Protein AF-A0A1F2TZA7-F1 (afdb_monomer_lite)

Radius of gyration: 30.83 Å; chains: 1; bounding box: 55×31×95 Å

Structure (mmCIF, N/CA/C/O backbone):
data_AF-A0A1F2TZA7-F1
#
_entry.id   AF-A0A1F2TZA7-F1
#
loop_
_atom_site.group_PDB
_atom_site.id
_atom_site.type_symbol
_atom_site.label_atom_id
_atom_site.label_alt_id
_atom_site.label_comp_id
_atom_site.label_asym_id
_atom_site.label_entity_id
_atom_site.label_seq_id
_atom_site.pdbx_PDB_ins_code
_atom_site.Cartn_x
_atom_site.Cartn_y
_atom_site.Cartn_z
_atom_site.occupancy
_atom_site.B_iso_or_equiv
_atom_site.auth_seq_id
_atom_site.auth_comp_id
_atom_site.auth_asym_id
_atom_site.auth_atom_id
_atom_site.pdbx_PDB_model_num
ATOM 1 N N . MET A 1 1 ? -30.308 16.389 11.831 1.00 40.56 1 MET A N 1
ATOM 2 C CA . MET A 1 1 ? -29.107 16.604 12.671 1.00 40.56 1 MET A CA 1
ATOM 3 C C . MET A 1 1 ? -29.566 16.966 14.076 1.00 40.56 1 MET A C 1
ATOM 5 O O . MET A 1 1 ? -30.042 18.074 14.280 1.00 40.56 1 MET A O 1
ATOM 9 N N . LEU A 1 2 ? -29.515 16.015 15.010 1.00 41.56 2 LEU A N 1
ATOM 10 C CA . LEU A 1 2 ? -29.925 16.214 16.406 1.00 41.56 2 LEU A CA 1
ATOM 11 C C . LEU A 1 2 ? -28.748 16.787 17.208 1.00 41.56 2 LEU A C 1
ATOM 13 O O . LEU A 1 2 ? -27.636 16.260 17.150 1.00 41.56 2 LEU A O 1
ATOM 17 N N . LYS A 1 3 ? -28.975 17.902 17.910 1.00 51.84 3 LYS A N 1
ATOM 18 C CA . LYS A 1 3 ? -27.955 18.587 18.714 1.00 51.84 3 LYS A CA 1
ATOM 19 C C . LYS A 1 3 ? -27.849 17.919 20.085 1.00 51.84 3 LYS A C 1
ATOM 21 O O . LYS A 1 3 ? -28.848 17.696 20.755 1.00 51.84 3 LYS A O 1
ATOM 26 N N . ARG A 1 4 ? -26.611 17.689 20.536 1.00 56.44 4 ARG A N 1
ATOM 27 C CA . ARG A 1 4 ? -26.239 17.041 21.814 1.00 56.44 4 ARG A CA 1
ATOM 28 C C . ARG A 1 4 ? -26.794 17.720 23.080 1.00 56.44 4 ARG A C 1
ATOM 30 O O . ARG A 1 4 ? -26.594 17.206 24.171 1.00 56.44 4 ARG A O 1
ATOM 37 N N . ARG A 1 5 ? -27.462 18.870 22.951 1.00 58.03 5 ARG A N 1
ATOM 38 C CA . ARG A 1 5 ? -27.958 19.668 24.078 1.00 58.03 5 ARG A CA 1
ATOM 39 C C . ARG A 1 5 ? -29.419 19.390 24.445 1.00 58.03 5 ARG A C 1
ATOM 41 O O . ARG A 1 5 ? -29.813 19.746 25.546 1.00 58.03 5 ARG A O 1
ATOM 48 N N . ASP A 1 6 ? -30.166 18.685 23.594 1.00 48.69 6 ASP A N 1
ATOM 49 C CA . ASP A 1 6 ? -31.563 18.311 23.874 1.00 48.69 6 ASP A CA 1
ATOM 50 C C . ASP A 1 6 ? -31.697 16.978 24.638 1.00 48.69 6 ASP A C 1
ATOM 52 O O . ASP A 1 6 ? -32.792 16.596 25.030 1.00 48.69 6 ASP A O 1
ATOM 56 N N . LEU A 1 7 ? -30.585 16.280 24.905 1.00 56.88 7 LEU A N 1
ATOM 57 C CA . LEU A 1 7 ? -30.567 15.001 25.634 1.00 56.88 7 LEU A CA 1
ATOM 58 C C . LEU A 1 7 ? -30.336 15.132 27.153 1.00 56.88 7 LEU A C 1
ATOM 60 O O . LEU A 1 7 ? -30.281 14.119 27.839 1.00 56.88 7 LEU A O 1
ATOM 64 N N . LEU A 1 8 ? -30.203 16.349 27.695 1.00 57.56 8 LEU A N 1
ATOM 65 C CA . LEU A 1 8 ? -29.797 16.573 29.095 1.00 57.56 8 LEU A CA 1
ATOM 66 C C . LEU A 1 8 ? -30.855 17.253 29.987 1.00 57.56 8 LEU A C 1
ATOM 68 O O . LEU A 1 8 ? -30.524 17.676 31.089 1.00 57.56 8 LEU A O 1
ATOM 72 N N . SER A 1 9 ? -32.120 17.365 29.559 1.00 53.00 9 SER A N 1
ATOM 73 C CA . SER A 1 9 ? -33.140 18.124 30.318 1.00 53.00 9 SER A CA 1
ATOM 74 C C . SER A 1 9 ? -34.463 17.392 30.610 1.00 53.00 9 SER A C 1
ATOM 76 O O . SER A 1 9 ? -35.409 18.013 31.081 1.00 53.00 9 SER A O 1
ATOM 78 N N . GLY A 1 10 ? -34.555 16.077 30.388 1.00 50.03 10 GLY A N 1
ATOM 79 C CA . GLY A 1 10 ? -35.766 15.284 30.670 1.00 50.03 10 GLY A CA 1
ATOM 80 C C . GLY A 1 10 ? -35.505 14.243 31.753 1.00 50.03 10 GLY A C 1
ATOM 81 O O . GLY A 1 10 ? -34.789 13.285 31.496 1.00 50.03 10 GLY A O 1
ATOM 82 N N . GLY A 1 11 ? -36.016 14.478 32.963 1.00 51.94 11 GLY A N 1
ATOM 83 C CA . GLY A 1 11 ? -35.547 13.865 34.207 1.00 51.94 11 GLY A CA 1
ATOM 84 C C . GLY A 1 11 ? -35.982 12.435 34.510 1.00 51.94 11 GLY A C 1
ATOM 85 O O . GLY A 1 11 ? -36.850 11.886 33.846 1.00 51.94 11 GLY A O 1
ATOM 86 N N . ILE A 1 12 ? -35.416 11.892 35.598 1.00 52.09 12 ILE A N 1
ATOM 87 C CA . ILE A 1 12 ? -35.986 10.797 36.393 1.00 52.09 12 ILE A CA 1
ATOM 88 C C . ILE A 1 12 ? -35.470 10.917 37.856 1.00 52.09 12 ILE A C 1
ATOM 90 O O . ILE A 1 12 ? -34.265 11.013 38.067 1.00 52.09 12 ILE A O 1
ATOM 94 N N . LEU A 1 13 ? -36.401 10.855 38.829 1.00 51.94 13 LEU A N 1
ATOM 95 C CA . LEU A 1 13 ? -36.263 10.524 40.274 1.00 51.94 13 LEU A CA 1
ATOM 96 C C . LEU A 1 13 ? -35.729 11.620 41.235 1.00 51.94 13 LEU A C 1
ATOM 98 O O . LEU A 1 13 ? -34.533 11.831 41.354 1.00 51.94 13 LEU A O 1
ATOM 102 N N . GLY A 1 14 ? -36.534 12.331 42.035 1.00 51.28 14 GLY A N 1
ATOM 103 C CA . GLY A 1 14 ? -37.948 12.128 42.354 1.00 51.28 14 GLY A CA 1
ATOM 104 C C . GLY A 1 14 ? -38.205 11.007 43.368 1.00 51.28 14 GLY A C 1
ATOM 105 O O . GLY A 1 14 ? -39.066 10.175 43.121 1.00 51.28 14 GLY A O 1
ATOM 106 N N . GLY A 1 15 ? -37.472 10.951 44.484 1.00 54.56 15 GLY A N 1
ATOM 107 C CA . GLY A 1 15 ? -37.818 10.054 45.590 1.00 54.56 15 GLY A CA 1
ATOM 108 C C . GLY A 1 15 ? -36.843 10.154 46.755 1.00 54.56 15 GLY A C 1
ATOM 109 O O . GLY A 1 15 ? -35.728 9.678 46.615 1.00 54.56 15 GLY A O 1
ATOM 110 N N . LEU A 1 16 ? -37.260 10.804 47.853 1.00 49.66 16 LEU A N 1
ATOM 111 C CA . LEU A 1 16 ? -36.865 10.548 49.261 1.00 49.66 16 LEU A CA 1
ATOM 112 C C . LEU A 1 16 ? -37.471 11.585 50.247 1.00 49.66 16 LEU A C 1
ATOM 114 O O . LEU A 1 16 ? -36.923 11.845 51.313 1.00 49.66 16 LEU A O 1
ATOM 118 N N . VAL A 1 17 ? -38.633 12.171 49.931 1.00 53.53 17 VAL A N 1
ATOM 119 C CA . VAL A 1 17 ? -39.403 12.999 50.877 1.00 53.53 17 VAL A CA 1
ATOM 120 C C . VAL A 1 17 ? -40.799 12.391 50.983 1.00 53.53 17 VAL A C 1
ATOM 122 O O . VAL A 1 17 ? -41.594 12.544 50.063 1.00 53.53 17 VAL A O 1
ATOM 125 N N . GLY A 1 18 ? -41.082 11.653 52.063 1.00 46.03 18 GLY A N 1
ATOM 126 C CA . GLY A 1 18 ? -42.435 11.140 52.331 1.00 46.03 18 GLY A CA 1
ATOM 127 C C . GLY A 1 18 ? -42.535 9.708 52.863 1.00 46.03 18 GLY A C 1
ATOM 128 O O . GLY A 1 18 ? -43.302 8.923 52.320 1.00 46.03 18 GLY A O 1
ATOM 129 N N . GLY A 1 19 ? -41.796 9.366 53.922 1.00 39.66 19 GLY A N 1
ATOM 130 C CA . GLY A 1 19 ? -42.121 8.246 54.814 1.00 39.66 19 GLY A CA 1
ATOM 131 C C . GLY A 1 19 ? -42.405 8.803 56.208 1.00 39.66 19 GLY A C 1
ATOM 132 O O . GLY A 1 19 ? -41.524 9.383 56.829 1.00 39.66 19 GLY A O 1
ATOM 133 N N . LEU A 1 20 ? -43.664 8.726 56.619 1.00 42.81 20 LEU A N 1
ATOM 134 C CA . LEU A 1 20 ? -44.303 9.474 57.698 1.00 42.81 20 LEU A CA 1
ATOM 135 C C . LEU A 1 20 ? -44.063 8.865 59.093 1.00 42.81 20 LEU A C 1
ATOM 137 O O . LEU A 1 20 ? -44.068 7.651 59.246 1.00 42.81 20 LEU A O 1
ATOM 141 N N . ALA A 1 21 ? -43.912 9.762 60.072 1.00 45.41 21 ALA A N 1
ATOM 142 C CA . ALA A 1 21 ? -44.411 9.752 61.455 1.00 45.41 21 ALA A CA 1
ATOM 143 C C . ALA A 1 21 ? -44.837 8.426 62.141 1.00 45.41 21 ALA A C 1
ATOM 145 O O . ALA A 1 21 ? -45.749 7.737 61.692 1.00 45.41 21 ALA A O 1
ATOM 146 N N . GLY A 1 22 ? -44.281 8.216 63.342 1.00 31.44 22 GLY A N 1
ATOM 147 C CA . GLY A 1 22 ? -44.703 7.270 64.389 1.00 31.44 22 GLY A CA 1
ATOM 148 C C . GLY A 1 22 ? -43.509 6.979 65.306 1.00 31.44 22 GLY A C 1
ATOM 149 O O . GLY A 1 22 ? -42.680 6.153 64.960 1.00 31.44 22 GLY A O 1
ATOM 150 N N . ASP A 1 23 ? -43.159 7.896 66.208 1.00 36.31 23 ASP A N 1
ATOM 151 C CA . ASP A 1 23 ? -43.484 7.874 67.648 1.00 36.31 23 ASP A CA 1
ATOM 152 C C . ASP A 1 23 ? -42.719 6.805 68.461 1.00 36.31 23 ASP A C 1
ATOM 154 O O . ASP A 1 23 ? -42.657 5.643 68.076 1.00 36.31 23 ASP A O 1
ATOM 158 N N . SER A 1 24 ? -42.224 7.233 69.630 1.00 33.44 24 SER A N 1
ATOM 159 C CA . SER A 1 24 ? -41.570 6.471 70.715 1.00 33.44 24 SER A CA 1
ATOM 160 C C . SER A 1 24 ? -40.049 6.209 70.651 1.00 33.44 24 SER A C 1
ATOM 162 O O . SER A 1 24 ? -39.568 5.289 70.008 1.00 33.44 24 SER A O 1
ATOM 164 N N . ALA A 1 25 ? -39.331 7.045 71.413 1.00 37.53 25 ALA A N 1
ATOM 165 C CA . ALA A 1 25 ? -38.396 6.705 72.500 1.00 37.53 25 ALA A CA 1
ATOM 166 C C . ALA A 1 25 ? -37.229 5.694 72.317 1.00 37.53 25 ALA A C 1
ATOM 168 O O . ALA A 1 25 ? -37.401 4.549 71.928 1.00 37.53 25 ALA A O 1
ATOM 169 N N . GLU A 1 26 ? -36.075 6.149 72.832 1.00 36.09 26 GLU A N 1
ATOM 170 C CA . GLU A 1 26 ? -34.978 5.392 73.469 1.00 36.09 26 GLU A CA 1
ATOM 171 C C . GLU A 1 26 ? -33.935 4.639 72.615 1.00 36.09 26 GLU A C 1
ATOM 173 O O . GLU A 1 26 ? -34.174 3.590 72.038 1.00 36.09 26 GLU A O 1
ATOM 178 N N . GLY A 1 27 ? -32.707 5.184 72.662 1.00 37.38 27 GLY A N 1
ATOM 179 C CA . GLY A 1 27 ? -31.480 4.488 73.080 1.00 37.38 27 GLY A CA 1
ATOM 180 C C . GLY A 1 27 ? -31.035 3.229 72.328 1.00 37.38 27 GLY A C 1
ATOM 181 O O . GLY A 1 27 ? -31.573 2.152 72.540 1.00 37.38 27 GLY A O 1
ATOM 182 N N . GLY A 1 28 ? -29.923 3.322 71.588 1.00 30.69 28 GLY A N 1
ATOM 183 C CA . GLY A 1 28 ? -29.219 2.126 71.113 1.00 30.69 28 GLY A CA 1
ATOM 184 C C . GLY A 1 28 ? -28.136 2.389 70.072 1.00 30.69 28 GLY A C 1
ATOM 185 O O . GLY A 1 28 ? -28.422 2.502 68.891 1.00 30.69 28 GLY A O 1
ATOM 186 N N . GLU A 1 29 ? -26.906 2.522 70.562 1.00 35.72 29 GLU A N 1
ATOM 187 C CA . GLU A 1 29 ? -25.625 2.052 70.009 1.00 35.72 29 GLU A CA 1
ATOM 188 C C . GLU A 1 29 ? -25.402 1.901 68.485 1.00 35.72 29 GLU A C 1
ATOM 190 O O . GLU A 1 29 ? -26.024 1.113 67.784 1.00 35.72 29 GLU A O 1
ATOM 195 N N . ALA A 1 30 ? -24.339 2.586 68.044 1.00 47.66 30 ALA A N 1
ATOM 196 C CA . ALA A 1 30 ? -23.252 2.080 67.202 1.00 47.66 30 ALA A CA 1
ATOM 197 C C . ALA A 1 30 ? -23.594 1.096 66.065 1.00 47.66 30 ALA A C 1
ATOM 199 O O . ALA A 1 30 ? -23.628 -0.118 66.240 1.00 47.66 30 ALA A O 1
ATOM 200 N N . GLY A 1 31 ? -23.619 1.613 64.836 1.00 45.12 31 GLY A N 1
ATOM 201 C CA . GLY A 1 31 ? -23.456 0.778 63.652 1.00 45.12 31 GLY A CA 1
ATOM 202 C C . GLY A 1 31 ? -23.689 1.531 62.351 1.00 45.12 31 GLY A C 1
ATOM 203 O O . GLY A 1 31 ? -24.736 2.128 62.158 1.00 45.12 31 GLY A O 1
ATOM 204 N N . ALA A 1 32 ? -22.724 1.423 61.437 1.00 44.78 32 ALA A N 1
ATOM 205 C CA . ALA A 1 32 ? -22.847 1.715 60.007 1.00 44.78 32 ALA A CA 1
ATOM 206 C C . ALA A 1 32 ? -22.838 3.194 59.559 1.00 44.78 32 ALA A C 1
ATOM 208 O O . ALA A 1 32 ? -23.839 3.749 59.120 1.00 44.78 32 ALA A O 1
ATOM 209 N N . ALA A 1 33 ? -21.639 3.779 59.492 1.00 46.34 33 ALA A N 1
ATOM 210 C CA . ALA A 1 33 ? -21.348 4.873 58.557 1.00 46.34 33 ALA A CA 1
ATOM 211 C C . ALA A 1 33 ? -19.920 4.761 57.985 1.00 46.34 33 ALA A C 1
ATOM 213 O O . ALA A 1 33 ? -19.126 5.692 58.049 1.00 46.34 33 ALA A O 1
ATOM 214 N N . GLN A 1 34 ? -19.569 3.592 57.437 1.00 48.91 34 GLN A N 1
ATOM 215 C CA . GLN A 1 34 ? -18.329 3.372 56.677 1.00 48.91 34 GLN A CA 1
ATOM 216 C C . GLN A 1 34 ? -18.629 2.631 55.364 1.00 48.91 34 GLN A C 1
ATOM 218 O O . GLN A 1 34 ? -18.326 1.458 55.189 1.00 48.91 34 GLN A O 1
ATOM 223 N N . ARG A 1 35 ? -19.255 3.339 54.424 1.00 58.81 35 ARG A N 1
ATOM 224 C CA . ARG A 1 35 ? -19.181 3.127 52.964 1.00 58.81 35 ARG A CA 1
ATOM 225 C C . ARG A 1 35 ? -19.608 4.459 52.345 1.00 58.81 35 ARG A C 1
ATOM 227 O O . ARG A 1 35 ? -20.700 4.911 52.681 1.00 58.81 35 ARG A O 1
ATOM 234 N N . PRO A 1 36 ? -18.747 5.137 51.553 1.00 52.16 36 PRO A N 1
ATOM 235 C CA . PRO A 1 36 ? -18.512 4.679 50.182 1.00 52.16 36 PRO A CA 1
ATOM 236 C C . PRO A 1 36 ? -17.138 5.082 49.578 1.00 52.16 36 PRO A C 1
ATOM 238 O O . PRO A 1 36 ? -17.085 5.534 48.441 1.00 52.16 36 PRO A O 1
ATOM 241 N N . GLN A 1 37 ? -16.005 4.953 50.281 1.00 53.62 37 GLN A N 1
ATOM 242 C CA . GLN A 1 37 ? -14.700 5.242 49.640 1.00 53.62 37 GLN A CA 1
ATOM 243 C C . GLN A 1 37 ? -14.213 4.112 48.716 1.00 53.62 37 GLN A C 1
ATOM 245 O O . GLN A 1 37 ? -13.637 4.391 47.668 1.00 53.62 37 GLN A O 1
ATOM 250 N N . GLN A 1 38 ? -14.498 2.849 49.056 1.00 54.00 38 GLN A N 1
ATOM 251 C CA . GLN A 1 38 ? -14.146 1.690 48.219 1.00 54.00 38 GLN A CA 1
ATOM 252 C C . GLN A 1 38 ? -14.995 1.606 46.940 1.00 54.00 38 GLN A C 1
ATOM 254 O O . GLN A 1 38 ? -14.462 1.348 45.870 1.00 54.00 38 GLN A O 1
ATOM 259 N N . GLN A 1 39 ? -16.292 1.923 47.019 1.00 58.38 39 GLN A N 1
ATOM 260 C CA . GLN A 1 39 ? -17.167 1.936 45.839 1.00 58.38 39 GLN A CA 1
ATOM 261 C C . GLN A 1 39 ? -16.803 3.053 44.855 1.00 58.38 39 GLN A C 1
ATOM 263 O O . GLN A 1 39 ? -16.827 2.823 43.654 1.00 58.38 39 GLN A O 1
ATOM 268 N N . GLN A 1 40 ? -16.395 4.235 45.332 1.00 58.09 40 GLN A N 1
ATOM 269 C CA . GLN A 1 40 ? -15.929 5.308 44.442 1.00 58.09 40 GLN A CA 1
ATOM 270 C C . GLN A 1 40 ? -14.602 4.970 43.748 1.00 58.09 40 GLN A C 1
ATOM 272 O O . GLN A 1 40 ? -14.396 5.360 42.602 1.00 58.09 40 GLN A O 1
ATOM 277 N N . THR A 1 41 ? -13.697 4.244 44.411 1.00 64.25 41 THR A N 1
ATOM 278 C CA . THR A 1 41 ? -12.433 3.812 43.791 1.00 64.25 41 THR A CA 1
ATOM 279 C C . THR A 1 41 ? -12.644 2.690 42.777 1.00 64.25 41 THR A C 1
ATOM 281 O O . THR A 1 41 ? -12.012 2.716 41.722 1.00 64.25 41 THR A O 1
ATOM 284 N N . GLU A 1 42 ? -13.565 1.759 43.039 1.00 68.44 42 GLU A N 1
ATOM 285 C CA . GLU A 1 42 ? -13.982 0.751 42.057 1.00 68.44 42 GLU A CA 1
ATOM 286 C C . GLU A 1 42 ? -14.609 1.404 40.817 1.00 68.44 42 GLU A C 1
ATOM 288 O O . GLU A 1 42 ? -14.212 1.085 39.696 1.00 68.44 42 GLU A O 1
ATOM 293 N N . ASP A 1 43 ? -15.496 2.382 40.999 1.00 75.00 43 ASP A N 1
ATOM 294 C CA . ASP A 1 43 ? -16.167 3.086 39.899 1.00 75.00 43 ASP A CA 1
ATOM 295 C C . ASP A 1 43 ? -15.167 3.897 39.046 1.00 75.00 43 ASP A C 1
ATOM 297 O O . ASP A 1 43 ? -15.140 3.805 37.817 1.00 75.00 43 ASP A O 1
ATOM 301 N N . LEU A 1 44 ? -14.222 4.596 39.688 1.00 79.31 44 LEU A N 1
ATOM 302 C CA . LEU A 1 44 ? -13.132 5.289 38.989 1.00 79.31 44 LEU A CA 1
ATOM 303 C C . LEU A 1 44 ? -12.213 4.321 38.230 1.00 79.31 44 LEU A C 1
ATOM 305 O O . LEU A 1 44 ? -11.786 4.629 37.117 1.00 79.31 44 LEU A O 1
ATOM 309 N N . SER A 1 45 ? -11.922 3.145 38.793 1.00 82.50 45 SER A N 1
ATOM 310 C CA . SER A 1 45 ? -11.087 2.136 38.128 1.00 82.50 45 SER A CA 1
ATOM 311 C C . SER A 1 45 ? -11.756 1.548 36.878 1.00 82.50 45 SER A C 1
ATOM 313 O O . SER A 1 45 ? -11.089 1.320 35.863 1.00 82.50 45 SER A O 1
ATOM 315 N N . GLN A 1 46 ? -13.083 1.381 36.903 1.00 85.44 46 GLN A N 1
ATOM 316 C CA . GLN A 1 46 ? -13.866 0.934 35.749 1.00 85.44 46 GLN A CA 1
ATOM 317 C C . GLN A 1 46 ? -13.890 1.997 34.651 1.00 85.44 46 GLN A C 1
ATOM 319 O O . GLN A 1 46 ? -13.691 1.674 33.479 1.00 85.44 46 GLN A O 1
ATOM 324 N N . VAL A 1 47 ? -14.045 3.270 35.023 1.00 84.81 47 VAL A N 1
ATOM 325 C CA . VAL A 1 47 ? -13.999 4.392 34.077 1.00 84.81 47 VAL A CA 1
ATOM 326 C C . VAL A 1 47 ? -12.629 4.497 33.403 1.00 84.81 47 VAL A C 1
ATOM 328 O O . VAL A 1 47 ? -12.566 4.633 32.182 1.00 84.81 47 VAL A O 1
ATOM 331 N N . VAL A 1 48 ? -11.529 4.383 34.155 1.00 90.88 48 VAL A N 1
ATOM 332 C CA . VAL A 1 48 ? -10.170 4.390 33.580 1.00 90.88 48 VAL A CA 1
ATOM 333 C C . VAL A 1 48 ? -9.985 3.229 32.600 1.00 90.88 48 VAL A C 1
ATOM 335 O O . VAL A 1 48 ? -9.527 3.442 31.479 1.00 90.88 48 VAL A O 1
ATOM 338 N N . THR A 1 49 ? -10.430 2.027 32.972 1.00 91.94 49 THR A N 1
ATOM 339 C CA . THR A 1 49 ? -10.349 0.839 32.106 1.00 91.94 49 THR A CA 1
ATOM 340 C C . THR A 1 49 ? -11.173 1.011 30.825 1.00 91.94 49 THR A C 1
ATOM 342 O O . THR A 1 49 ? -10.706 0.678 29.735 1.00 91.94 49 THR A O 1
ATOM 345 N N . ALA A 1 50 ? -12.377 1.580 30.922 1.00 89.50 50 ALA A N 1
ATOM 346 C CA . ALA A 1 50 ? -13.219 1.870 29.764 1.00 89.50 50 ALA A CA 1
ATOM 347 C C . ALA A 1 50 ? -12.582 2.920 28.836 1.00 89.50 50 ALA A C 1
ATOM 349 O O . ALA A 1 50 ? -12.636 2.775 27.614 1.00 89.50 50 ALA A O 1
ATOM 350 N N . ILE A 1 51 ? -11.933 3.946 29.398 1.00 89.56 51 ILE A N 1
ATOM 351 C CA . ILE A 1 51 ? -11.194 4.958 28.628 1.00 89.56 51 ILE A CA 1
ATOM 352 C C . ILE A 1 51 ? -9.999 4.330 27.905 1.00 89.56 51 ILE A C 1
ATOM 354 O O . ILE A 1 51 ? -9.785 4.625 26.728 1.00 89.56 51 ILE A O 1
ATOM 358 N N . ASP A 1 52 ? -9.238 3.459 28.567 1.00 92.62 52 ASP A N 1
ATOM 359 C CA . ASP A 1 52 ? -8.098 2.779 27.947 1.00 92.62 52 ASP A CA 1
ATOM 360 C C . ASP A 1 52 ? -8.541 1.796 26.858 1.00 92.62 52 ASP A C 1
ATOM 362 O O . ASP A 1 52 ? -7.940 1.765 25.782 1.00 92.62 52 ASP A O 1
ATOM 366 N N . SER A 1 53 ? -9.638 1.065 27.076 1.00 88.44 53 SER A N 1
ATOM 367 C CA . SER A 1 53 ? -10.256 0.215 26.052 1.00 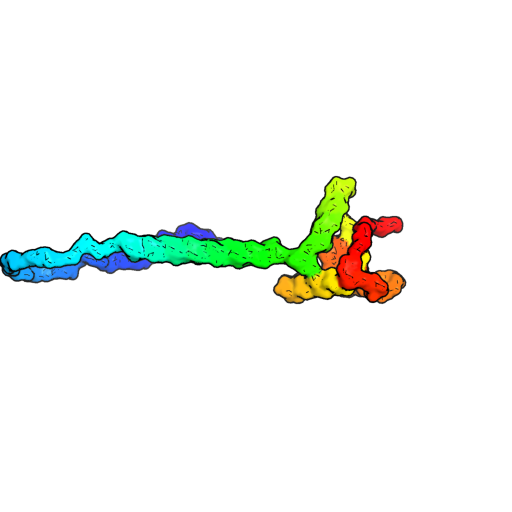88.44 53 SER A CA 1
ATOM 368 C C . SER A 1 53 ? -10.685 1.036 24.834 1.00 88.44 53 SER A C 1
ATOM 370 O O . SER A 1 53 ? -10.337 0.702 23.702 1.00 88.44 53 SER A O 1
ATOM 372 N N . LEU A 1 54 ? -11.366 2.165 25.055 1.00 85.00 54 LEU A N 1
ATOM 373 C CA . LEU A 1 54 ? -11.795 3.059 23.981 1.00 85.00 54 LEU A CA 1
ATOM 374 C C . LEU A 1 54 ? -10.598 3.660 23.230 1.00 85.00 54 LEU A C 1
ATOM 376 O O . LEU A 1 54 ? -10.607 3.738 22.004 1.00 85.00 54 LEU A O 1
ATOM 380 N N . ARG A 1 55 ? -9.534 4.056 23.939 1.00 84.56 55 ARG A N 1
ATOM 381 C CA . ARG A 1 55 ? -8.289 4.537 23.320 1.00 84.56 55 ARG A CA 1
ATOM 382 C C . ARG A 1 55 ? -7.642 3.470 22.445 1.00 84.56 55 ARG A C 1
ATOM 384 O O . ARG A 1 55 ? -7.193 3.792 21.347 1.00 84.56 55 ARG A O 1
ATOM 391 N N . GLN A 1 56 ? -7.611 2.219 22.901 1.00 83.81 56 GLN A N 1
ATOM 392 C CA . GLN A 1 56 ? -7.083 1.103 22.116 1.00 83.81 56 GLN A CA 1
ATOM 393 C C . GLN A 1 56 ? -7.932 0.831 20.871 1.00 83.81 56 GLN A C 1
ATOM 395 O O . GLN A 1 56 ? -7.377 0.601 19.797 1.00 83.81 56 GLN A O 1
ATOM 400 N N . GLU A 1 57 ? -9.259 0.905 20.971 1.00 79.06 57 GLU A N 1
ATOM 401 C CA . GLU A 1 57 ? -10.151 0.757 19.816 1.00 79.06 57 GLU A CA 1
ATOM 402 C C . GLU A 1 57 ? -9.987 1.895 18.807 1.00 79.06 57 GLU A C 1
ATOM 404 O O . GLU A 1 57 ? -9.861 1.642 17.609 1.00 79.06 57 GLU A O 1
ATOM 409 N N . ILE A 1 58 ? -9.889 3.142 19.276 1.00 76.50 58 ILE A N 1
ATOM 410 C CA . ILE A 1 58 ? -9.631 4.301 18.413 1.00 76.50 58 ILE A CA 1
ATOM 411 C C . ILE A 1 58 ? -8.262 4.170 17.727 1.00 76.50 58 ILE A C 1
ATOM 413 O O . ILE A 1 58 ? -8.144 4.441 16.531 1.00 76.50 58 ILE A O 1
ATOM 417 N N . ALA A 1 59 ? -7.229 3.715 18.442 1.00 71.38 59 ALA A N 1
ATOM 418 C CA . ALA A 1 59 ? -5.895 3.493 17.880 1.00 71.38 59 ALA A CA 1
ATOM 419 C C . ALA A 1 59 ? -5.890 2.382 16.811 1.00 71.38 59 ALA A C 1
ATOM 421 O O . ALA A 1 59 ? -5.263 2.527 15.759 1.00 71.38 59 ALA A O 1
ATOM 422 N N . ARG A 1 60 ? -6.644 1.297 17.034 1.00 69.38 60 ARG A N 1
ATOM 423 C CA . ARG A 1 60 ? -6.836 0.221 16.045 1.00 69.38 60 ARG A CA 1
ATOM 424 C C . ARG A 1 60 ? -7.658 0.670 14.837 1.00 69.38 60 ARG A C 1
ATOM 426 O O . ARG A 1 60 ? -7.419 0.188 13.739 1.00 69.38 60 ARG A O 1
ATOM 433 N N . GLY A 1 61 ? -8.610 1.583 15.025 1.00 65.44 61 GLY A N 1
ATOM 434 C CA . GLY A 1 61 ? -9.418 2.139 13.937 1.00 65.44 61 GLY A CA 1
ATOM 435 C C . GLY A 1 61 ? -8.690 3.182 13.083 1.00 65.44 61 GLY A C 1
ATOM 436 O O . GLY A 1 61 ? -9.113 3.454 11.964 1.00 65.44 61 GLY A O 1
ATOM 437 N N . SER A 1 62 ? -7.608 3.773 13.597 1.00 65.81 62 SER A N 1
ATOM 438 C CA . SER A 1 62 ? -6.881 4.874 12.943 1.00 65.81 62 SER A CA 1
ATOM 439 C C . SER A 1 62 ? -5.546 4.467 12.316 1.00 65.81 62 SER A C 1
ATOM 441 O O . SER A 1 62 ? -4.981 5.240 11.538 1.00 65.81 62 SER A O 1
ATOM 443 N N . SER A 1 63 ? -5.047 3.265 12.613 1.00 70.19 63 SER A N 1
ATOM 444 C CA . SER A 1 63 ? -3.811 2.730 12.041 1.00 70.19 63 SER A CA 1
ATOM 445 C C . SER A 1 63 ? -4.093 1.524 11.148 1.00 70.19 63 SER A C 1
ATOM 447 O O . SER A 1 63 ? -4.805 0.599 11.522 1.00 70.19 63 SER A O 1
ATOM 449 N N . PHE A 1 64 ? -3.524 1.556 9.944 1.00 77.88 64 PHE A N 1
ATOM 450 C CA . PHE A 1 64 ? -3.663 0.503 8.942 1.00 77.88 64 PHE A CA 1
ATOM 451 C C . PHE A 1 64 ? -2.278 -0.040 8.626 1.00 77.88 64 PHE A C 1
ATOM 453 O O . PHE A 1 64 ? -1.511 0.594 7.895 1.00 77.88 64 PHE A O 1
ATOM 460 N N . SER A 1 65 ? -1.934 -1.177 9.225 1.00 82.75 65 SER A N 1
ATOM 461 C CA . SER A 1 65 ? -0.634 -1.821 9.020 1.00 82.75 65 SER A CA 1
ATOM 462 C C . SER A 1 65 ? -0.461 -2.305 7.582 1.00 82.75 65 SER A C 1
ATOM 464 O O . SER A 1 65 ? 0.639 -2.235 7.045 1.00 82.75 65 SER A O 1
ATOM 466 N N . GLU A 1 66 ? -1.557 -2.718 6.947 1.00 84.94 66 GLU A N 1
ATOM 467 C CA . GLU A 1 66 ? -1.624 -3.293 5.600 1.00 84.94 66 GLU A CA 1
ATOM 468 C C . GLU A 1 66 ? -1.117 -2.311 4.529 1.00 84.94 66 GLU A C 1
ATOM 470 O O . GLU A 1 66 ? -0.477 -2.696 3.558 1.00 84.94 66 GLU A O 1
ATOM 475 N N . ILE A 1 67 ? -1.348 -1.012 4.737 1.00 88.12 67 ILE A N 1
ATOM 476 C CA . ILE A 1 67 ? -0.975 0.062 3.801 1.00 88.12 67 ILE A CA 1
ATOM 477 C C . ILE A 1 67 ? 0.124 0.977 4.353 1.00 88.12 67 ILE A C 1
ATOM 479 O O . ILE A 1 67 ? 0.442 2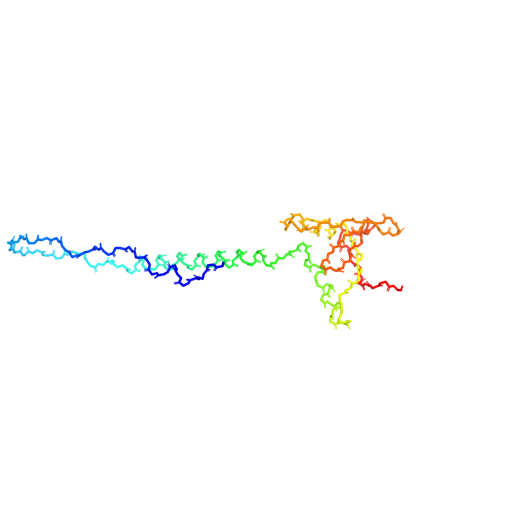.003 3.746 1.00 88.12 67 ILE A O 1
ATOM 483 N N . ALA A 1 68 ? 0.697 0.647 5.516 1.00 88.69 68 ALA A N 1
ATOM 484 C CA . ALA A 1 68 ? 1.679 1.496 6.187 1.00 88.69 68 ALA A CA 1
ATOM 485 C C . ALA A 1 68 ? 2.909 1.746 5.301 1.00 88.69 68 ALA A C 1
ATOM 487 O O . ALA A 1 68 ? 3.341 2.889 5.158 1.00 88.69 68 ALA A O 1
ATOM 488 N N . ALA A 1 69 ? 3.412 0.700 4.640 1.00 88.44 69 ALA A N 1
ATOM 489 C CA . ALA A 1 69 ? 4.553 0.801 3.732 1.00 88.44 69 ALA A CA 1
ATOM 490 C C . ALA A 1 69 ? 4.265 1.723 2.532 1.00 88.44 69 ALA A C 1
ATOM 492 O O . ALA A 1 69 ? 5.050 2.628 2.249 1.00 88.44 69 ALA A O 1
ATOM 493 N N . VAL A 1 70 ? 3.102 1.556 1.888 1.00 90.00 70 VAL A N 1
ATOM 494 C CA . VAL A 1 70 ? 2.663 2.399 0.758 1.00 90.00 70 VAL A CA 1
ATOM 495 C C . VAL A 1 70 ? 2.589 3.867 1.188 1.00 90.00 70 VAL A C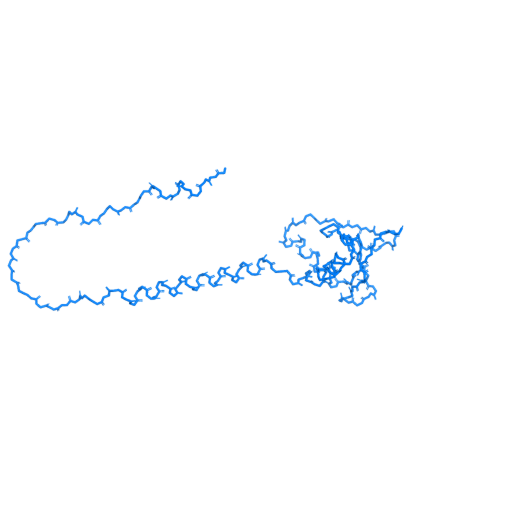 1
ATOM 497 O O . VAL A 1 70 ? 3.058 4.765 0.486 1.00 90.00 70 VAL A O 1
ATOM 500 N N . ARG A 1 71 ? 2.053 4.119 2.386 1.00 89.88 71 ARG A N 1
ATOM 501 C CA . ARG A 1 71 ? 1.892 5.469 2.932 1.00 89.88 71 ARG A CA 1
ATOM 502 C C . ARG A 1 71 ? 3.225 6.162 3.213 1.00 89.88 71 ARG A C 1
ATOM 504 O O . ARG A 1 71 ? 3.327 7.368 2.989 1.00 89.88 71 ARG A O 1
ATOM 511 N N . GLU A 1 72 ? 4.237 5.447 3.698 1.00 90.81 72 GLU A N 1
ATOM 512 C CA . GLU A 1 72 ? 5.558 6.043 3.944 1.00 90.81 72 GLU A CA 1
ATOM 513 C C . GLU A 1 72 ? 6.242 6.488 2.649 1.00 90.81 72 GLU A C 1
ATOM 515 O O . GLU A 1 72 ? 6.793 7.590 2.587 1.00 90.81 72 GLU A O 1
ATOM 520 N N . ILE A 1 73 ? 6.118 5.700 1.582 1.00 89.69 73 ILE A N 1
ATOM 521 C CA . ILE A 1 73 ? 6.640 6.062 0.263 1.00 89.69 73 ILE A CA 1
ATOM 522 C C . ILE A 1 73 ? 5.892 7.263 -0.335 1.00 89.69 73 ILE A C 1
ATOM 524 O O . ILE A 1 73 ? 6.526 8.200 -0.824 1.00 89.69 73 ILE A O 1
ATOM 528 N N . GLN A 1 74 ? 4.561 7.308 -0.220 1.00 89.75 74 GLN A N 1
ATOM 529 C CA . GLN A 1 74 ? 3.776 8.476 -0.640 1.00 89.75 74 GLN A CA 1
ATOM 530 C C . GLN A 1 74 ? 4.191 9.747 0.114 1.00 89.75 74 GLN A C 1
ATOM 532 O O . GLN A 1 74 ? 4.383 10.795 -0.499 1.00 89.75 74 GLN A O 1
ATOM 537 N N . LYS A 1 75 ? 4.389 9.667 1.439 1.00 91.44 75 LYS A N 1
ATOM 538 C CA . LYS A 1 75 ? 4.883 10.801 2.240 1.00 91.44 75 LYS A CA 1
ATOM 539 C C . LYS A 1 75 ? 6.264 11.260 1.783 1.00 91.44 75 LYS A C 1
ATOM 541 O O . LYS A 1 75 ? 6.510 12.462 1.729 1.00 91.44 75 LYS A O 1
ATOM 546 N N . ALA A 1 76 ? 7.169 10.327 1.488 1.00 91.56 76 ALA A N 1
ATOM 547 C CA . ALA A 1 76 ? 8.499 10.659 0.989 1.00 91.56 76 ALA A CA 1
ATOM 548 C C . ALA A 1 76 ? 8.422 11.401 -0.356 1.00 91.56 76 ALA A C 1
ATOM 550 O O . ALA A 1 76 ? 9.050 12.449 -0.503 1.00 91.56 76 ALA A O 1
ATOM 551 N N . TYR A 1 77 ? 7.591 10.922 -1.287 1.00 89.69 77 TYR A N 1
ATOM 552 C CA . TYR A 1 77 ? 7.385 11.567 -2.586 1.00 89.69 77 TYR A CA 1
ATOM 553 C C . TYR A 1 77 ? 6.759 12.960 -2.453 1.00 89.69 77 TYR A C 1
ATOM 555 O O . TYR A 1 77 ? 7.253 13.920 -3.040 1.00 89.69 77 TYR A O 1
ATOM 563 N N . LEU A 1 78 ? 5.728 13.102 -1.615 1.00 89.94 78 LEU A N 1
ATOM 564 C CA . LEU A 1 78 ? 5.062 14.382 -1.361 1.00 89.94 78 LEU A CA 1
ATOM 565 C C . LEU A 1 78 ? 6.020 15.443 -0.814 1.00 89.94 78 LEU A C 1
ATOM 567 O O . LEU A 1 78 ? 5.946 16.602 -1.217 1.00 89.94 78 LEU A O 1
ATOM 571 N N . ARG A 1 79 ? 6.936 15.058 0.083 1.00 89.88 79 ARG A N 1
ATOM 572 C CA . ARG A 1 79 ? 7.960 15.976 0.608 1.00 89.88 79 ARG A CA 1
ATOM 573 C C . ARG A 1 79 ? 8.916 16.466 -0.478 1.00 89.88 79 ARG A C 1
ATOM 575 O O . ARG A 1 79 ? 9.393 17.590 -0.376 1.00 89.88 79 ARG A O 1
ATOM 582 N N . ALA A 1 80 ? 9.199 15.637 -1.480 1.00 89.94 80 ALA A N 1
ATOM 583 C CA . ALA A 1 80 ? 10.097 15.983 -2.575 1.00 89.94 80 ALA A CA 1
ATOM 584 C C . ALA A 1 80 ? 9.405 16.810 -3.673 1.00 89.94 80 ALA A C 1
ATOM 586 O O . ALA A 1 80 ? 9.990 17.772 -4.159 1.00 89.94 80 ALA A O 1
ATOM 587 N N . ASN A 1 81 ? 8.165 16.461 -4.038 1.00 88.44 81 ASN A N 1
ATOM 588 C CA . ASN A 1 81 ? 7.526 16.929 -5.276 1.00 88.44 81 ASN A CA 1
ATOM 589 C C . ASN A 1 81 ? 6.241 17.753 -5.071 1.00 88.44 81 ASN A C 1
ATOM 591 O O . ASN A 1 81 ? 5.659 18.213 -6.046 1.00 88.44 81 ASN A O 1
ATOM 595 N N . GLN A 1 82 ? 5.778 17.941 -3.829 1.00 86.38 82 GLN A N 1
ATOM 596 C CA . GLN A 1 82 ? 4.538 18.669 -3.490 1.00 86.38 82 GLN A CA 1
ATOM 597 C C . GLN A 1 82 ? 3.257 18.122 -4.167 1.00 86.38 82 GLN A C 1
ATOM 599 O O . GLN A 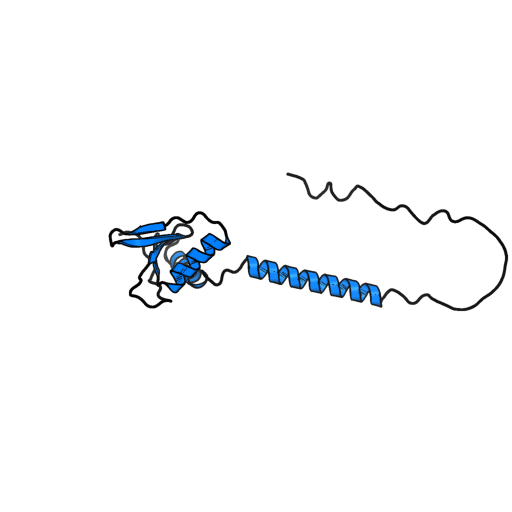1 82 ? 2.244 18.815 -4.229 1.00 86.38 82 GLN A O 1
ATOM 604 N N . HIS A 1 83 ? 3.274 16.870 -4.636 1.00 87.38 83 HIS A N 1
ATOM 605 C CA . HIS A 1 83 ? 2.165 16.198 -5.327 1.00 87.38 83 HIS A CA 1
ATOM 606 C C . HIS A 1 83 ? 2.142 14.685 -5.018 1.00 87.38 83 HIS A C 1
ATOM 608 O O . HIS A 1 83 ? 3.150 14.136 -4.568 1.00 87.38 83 HIS A O 1
ATOM 614 N N . LEU A 1 84 ? 0.994 14.018 -5.208 1.00 86.12 84 LEU A N 1
ATOM 615 C CA . LEU A 1 84 ? 0.844 12.565 -5.038 1.00 86.12 84 LEU A CA 1
ATOM 616 C C . LEU A 1 84 ? 1.299 11.831 -6.303 1.00 86.12 84 LEU A C 1
ATOM 618 O O . LEU A 1 84 ? 0.910 12.230 -7.384 1.00 86.12 84 LEU A O 1
ATOM 622 N N . PRO A 1 85 ? 2.050 10.732 -6.219 1.00 90.62 85 PRO A N 1
ATOM 623 C CA . PRO A 1 85 ? 2.445 10.017 -7.427 1.00 90.62 85 PRO A CA 1
ATOM 624 C C . PRO A 1 85 ? 1.231 9.421 -8.150 1.00 90.62 85 PRO A C 1
ATOM 626 O O . PRO A 1 85 ? 0.310 8.913 -7.498 1.00 90.62 85 PRO A O 1
ATOM 629 N N . ASN A 1 86 ? 1.263 9.414 -9.481 1.00 92.56 86 ASN A N 1
ATOM 630 C CA . ASN A 1 86 ? 0.230 8.767 -10.284 1.00 92.56 86 ASN A CA 1
ATOM 631 C C . ASN A 1 86 ? 0.374 7.237 -10.267 1.00 92.56 86 ASN A C 1
ATOM 633 O O . ASN A 1 86 ? -0.642 6.542 -10.256 1.00 92.56 86 ASN A O 1
ATOM 637 N N . PHE A 1 87 ? 1.605 6.707 -10.203 1.00 94.00 87 PHE A N 1
ATOM 638 C CA . PHE A 1 87 ? 1.881 5.269 -10.279 1.00 94.00 87 PHE A CA 1
ATOM 639 C C . PHE A 1 87 ? 2.911 4.787 -9.256 1.00 94.00 87 PHE A C 1
ATOM 641 O O . PHE A 1 87 ? 3.891 5.470 -8.942 1.00 94.00 87 PHE A O 1
ATOM 648 N N . ILE A 1 88 ? 2.692 3.573 -8.747 1.00 95.12 88 ILE A N 1
ATOM 649 C CA . ILE A 1 88 ? 3.661 2.822 -7.938 1.00 95.12 88 ILE A CA 1
ATOM 650 C C . ILE A 1 88 ? 3.57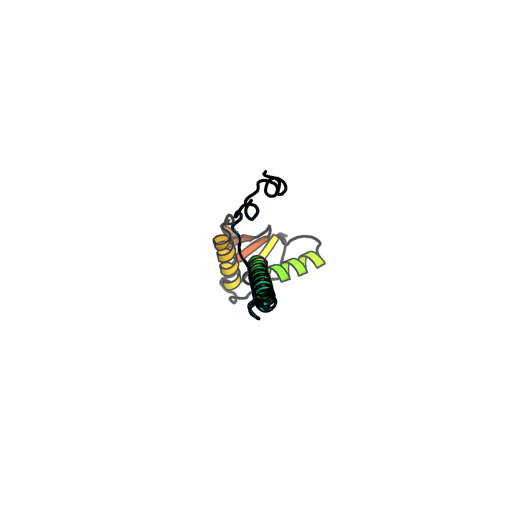4 1.347 -8.328 1.00 95.12 88 ILE A C 1
ATOM 652 O O . ILE A 1 88 ? 2.500 0.747 -8.282 1.00 95.12 88 ILE A O 1
ATOM 656 N N . ASP A 1 89 ? 4.711 0.737 -8.645 1.00 95.19 89 ASP A N 1
ATOM 657 C CA . ASP A 1 89 ? 4.786 -0.701 -8.869 1.00 95.19 89 ASP A CA 1
ATOM 658 C C . ASP A 1 89 ? 4.944 -1.422 -7.525 1.00 95.19 89 ASP A C 1
ATOM 660 O O . ASP A 1 89 ? 5.798 -1.061 -6.708 1.00 95.19 89 ASP A O 1
ATOM 664 N N . VAL A 1 90 ? 4.150 -2.468 -7.298 1.00 96.31 90 VAL A N 1
ATOM 665 C CA . VAL A 1 90 ? 4.140 -3.213 -6.033 1.00 96.31 90 VAL A CA 1
ATOM 666 C C . VAL A 1 90 ? 4.142 -4.725 -6.244 1.00 96.31 90 VAL A C 1
ATOM 668 O O . VAL A 1 90 ? 3.629 -5.237 -7.240 1.00 96.31 90 VAL A O 1
ATOM 671 N N . GLY A 1 91 ? 4.726 -5.445 -5.288 1.00 95.31 91 GLY A N 1
ATOM 672 C CA . GLY A 1 91 ? 4.639 -6.899 -5.182 1.00 95.31 91 GLY A CA 1
ATOM 673 C C . GLY A 1 91 ? 3.259 -7.376 -4.719 1.00 95.31 91 GLY A C 1
ATOM 674 O O . GLY A 1 91 ? 2.398 -6.584 -4.322 1.00 95.31 91 GLY A O 1
ATOM 675 N N . ALA A 1 92 ? 3.049 -8.692 -4.767 1.00 95.38 92 ALA A N 1
ATOM 676 C CA . ALA A 1 92 ? 1.762 -9.313 -4.454 1.00 95.38 92 ALA A CA 1
ATOM 677 C C . ALA A 1 92 ? 1.277 -9.034 -3.016 1.00 95.38 92 ALA A C 1
ATOM 679 O O . ALA A 1 92 ? 0.088 -8.809 -2.808 1.00 95.38 92 ALA A O 1
ATOM 680 N N . GLY A 1 93 ? 2.172 -8.972 -2.036 1.00 93.88 93 GLY A N 1
ATOM 681 C CA . GLY A 1 93 ? 1.817 -8.819 -0.626 1.00 93.88 93 GLY A CA 1
ATOM 682 C C . GLY A 1 93 ? 1.192 -7.464 -0.346 1.00 93.88 93 GLY A C 1
ATOM 683 O O . GLY A 1 93 ? 0.108 -7.381 0.233 1.00 93.88 93 GLY A O 1
ATOM 684 N N . HIS A 1 94 ? 1.819 -6.393 -0.840 1.00 94.12 94 HIS A N 1
ATOM 685 C CA . HIS A 1 94 ? 1.248 -5.043 -0.765 1.00 94.12 94 HIS A CA 1
ATOM 686 C C . HIS A 1 94 ? -0.029 -4.926 -1.598 1.00 94.12 94 HIS A C 1
ATOM 688 O O . HIS A 1 94 ? -0.964 -4.240 -1.191 1.00 94.12 94 HIS A O 1
ATOM 694 N N . TRP A 1 95 ? -0.099 -5.625 -2.734 1.00 95.25 95 TRP A N 1
ATOM 695 C CA . TRP A 1 95 ? -1.292 -5.645 -3.573 1.00 95.25 95 TRP A CA 1
ATOM 696 C C . TRP A 1 95 ? -2.521 -6.193 -2.856 1.00 95.25 95 TRP A C 1
ATOM 698 O O . TRP A 1 95 ? -3.552 -5.523 -2.775 1.00 95.25 95 TRP A O 1
ATOM 708 N N . PHE A 1 96 ? -2.399 -7.403 -2.312 1.00 95.06 96 PHE A N 1
ATOM 709 C CA . PHE A 1 96 ? -3.484 -8.048 -1.587 1.00 95.06 96 PHE A CA 1
ATOM 710 C C . PHE A 1 96 ? -3.802 -7.312 -0.287 1.00 95.06 96 PHE A C 1
ATOM 712 O O . PHE A 1 96 ? -4.969 -7.164 0.045 1.00 95.06 96 PHE A O 1
ATOM 719 N N . SER A 1 97 ? -2.801 -6.726 0.373 1.00 93.88 97 SER A N 1
ATOM 720 C CA . SER A 1 97 ? -3.015 -5.865 1.542 1.00 93.88 97 SER A CA 1
ATOM 721 C C . SER A 1 97 ? -3.907 -4.652 1.230 1.00 93.88 97 SER A C 1
ATOM 723 O O . SER A 1 97 ? -4.793 -4.304 2.012 1.00 93.88 97 SER A O 1
ATOM 725 N N . VAL A 1 98 ? -3.718 -4.011 0.070 1.00 94.06 98 VAL A N 1
ATOM 726 C CA . VAL A 1 98 ? -4.570 -2.893 -0.375 1.00 94.06 98 VAL A CA 1
ATOM 727 C C . VAL A 1 98 ? -5.953 -3.390 -0.794 1.00 94.06 98 VAL A C 1
ATOM 729 O O . VAL A 1 98 ? -6.957 -2.770 -0.441 1.00 94.06 98 VAL A O 1
ATOM 732 N N . TYR A 1 99 ? -6.030 -4.519 -1.501 1.00 94.75 99 TYR A N 1
ATOM 733 C CA . TYR A 1 99 ? -7.303 -5.155 -1.845 1.00 94.75 99 TYR A CA 1
ATOM 734 C C . TYR A 1 99 ? -8.139 -5.458 -0.590 1.00 94.75 99 TYR A C 1
ATOM 736 O O . TYR A 1 99 ? -9.300 -5.053 -0.504 1.00 94.75 99 TYR A O 1
ATOM 744 N N . ASP A 1 100 ? -7.535 -6.084 0.419 1.00 93.38 100 ASP A N 1
ATOM 745 C CA . ASP A 1 100 ? -8.185 -6.425 1.684 1.00 93.38 100 ASP A CA 1
ATOM 746 C C . ASP A 1 100 ? -8.627 -5.173 2.443 1.00 93.38 100 ASP A C 1
ATOM 748 O O . ASP A 1 100 ? -9.702 -5.159 3.045 1.00 93.38 100 ASP A O 1
ATOM 752 N N . TRP A 1 101 ? -7.857 -4.084 2.368 1.00 91.62 101 TRP A N 1
ATOM 753 C CA . TRP A 1 101 ? -8.271 -2.792 2.908 1.00 91.62 101 TRP A CA 1
ATOM 754 C C . TRP A 1 101 ? -9.540 -2.262 2.218 1.00 91.62 101 TRP A C 1
ATOM 756 O O . TRP A 1 101 ? -10.478 -1.858 2.910 1.00 91.62 101 TRP A O 1
ATOM 766 N N . HIS A 1 102 ? -9.627 -2.318 0.884 1.00 92.56 102 HIS A N 1
ATOM 767 C CA . HIS A 1 102 ? -10.846 -1.926 0.162 1.00 92.56 102 HIS A CA 1
ATOM 768 C C . HIS A 1 102 ? -12.054 -2.764 0.593 1.00 92.56 102 HIS A C 1
ATOM 770 O O . HIS A 1 102 ? -13.122 -2.207 0.853 1.00 92.56 102 HIS A O 1
ATOM 776 N N . VAL A 1 103 ? -11.876 -4.082 0.726 1.00 92.44 103 VAL A N 1
ATOM 777 C CA . VAL A 1 103 ? -12.929 -5.008 1.173 1.00 92.44 103 VAL A CA 1
ATOM 778 C C . VAL A 1 103 ? -13.360 -4.701 2.608 1.00 92.44 103 VAL A C 1
ATOM 780 O O . VAL A 1 103 ? -14.553 -4.552 2.878 1.00 92.44 103 VAL A O 1
ATOM 783 N N . ARG A 1 104 ? -12.400 -4.547 3.526 1.00 89.44 104 ARG A N 1
ATOM 784 C CA . ARG A 1 104 ? -12.642 -4.270 4.949 1.00 89.44 104 ARG A CA 1
ATOM 785 C C . ARG A 1 104 ? -13.429 -2.981 5.167 1.00 89.44 104 ARG A C 1
ATOM 787 O O . ARG A 1 104 ? -14.277 -2.932 6.054 1.00 89.44 104 ARG A O 1
ATOM 794 N N . TRP A 1 105 ? -13.156 -1.955 4.365 1.00 88.25 105 TRP A N 1
ATOM 795 C CA . TRP A 1 105 ? -13.770 -0.630 4.491 1.00 88.25 105 TRP A CA 1
ATOM 796 C C . TRP A 1 105 ? -14.877 -0.360 3.477 1.00 88.25 105 TRP A C 1
ATOM 798 O O . TRP A 1 105 ? -15.354 0.774 3.387 1.00 88.25 105 TRP A O 1
ATOM 808 N N . GLN A 1 106 ? -15.275 -1.388 2.719 1.00 91.00 106 GLN A N 1
ATOM 809 C CA . GLN A 1 106 ? -16.301 -1.313 1.678 1.00 91.00 106 GLN A CA 1
ATOM 810 C C . GLN A 1 106 ? -16.069 -0.134 0.720 1.00 91.00 106 GLN A C 1
ATOM 812 O O . GLN A 1 106 ? -17.008 0.501 0.238 1.00 91.00 106 GLN A O 1
ATOM 817 N N . GLN A 1 107 ? -14.798 0.191 0.476 1.00 90.00 107 GLN A N 1
ATOM 818 C CA . GLN A 1 107 ? -14.432 1.237 -0.462 1.00 90.00 107 GLN A CA 1
ATOM 819 C C . GLN A 1 107 ? -14.623 0.704 -1.881 1.00 90.00 107 GLN A C 1
ATOM 821 O O . GLN A 1 107 ? -14.252 -0.445 -2.139 1.00 90.00 107 GLN A O 1
ATOM 826 N N . PRO A 1 108 ? -15.147 1.516 -2.817 1.00 91.50 108 PRO A N 1
ATOM 827 C CA . PRO A 1 108 ? -15.267 1.112 -4.210 1.00 91.50 108 PRO A CA 1
ATOM 828 C C . PRO A 1 108 ? -13.930 0.588 -4.739 1.00 91.50 108 PRO A C 1
ATOM 830 O O . PRO A 1 108 ? -12.922 1.297 -4.739 1.00 91.50 108 PRO A O 1
ATOM 833 N N . LEU A 1 109 ? -13.921 -0.676 -5.152 1.00 92.88 109 LEU A N 1
ATOM 834 C CA . LEU A 1 109 ? -12.741 -1.336 -5.681 1.00 92.88 109 LEU A CA 1
ATOM 835 C C . LEU A 1 109 ? -12.723 -1.158 -7.200 1.00 92.88 109 LEU A C 1
ATOM 837 O O . LEU A 1 109 ? -13.550 -1.730 -7.908 1.00 92.88 109 LEU A O 1
ATOM 841 N N . THR A 1 110 ? -11.768 -0.375 -7.696 1.00 92.88 110 THR A N 1
ATOM 842 C CA . THR A 1 110 ? -11.570 -0.185 -9.138 1.00 92.88 110 THR A CA 1
ATOM 843 C C . THR A 1 110 ? -10.354 -0.987 -9.570 1.00 92.88 110 THR A C 1
ATOM 845 O O . THR A 1 110 ? -9.224 -0.577 -9.306 1.00 92.88 110 THR A O 1
ATOM 848 N N . LEU A 1 111 ? -10.599 -2.136 -10.202 1.00 94.88 111 LEU A N 1
ATOM 849 C CA . LEU A 1 111 ? -9.563 -2.972 -10.806 1.00 94.88 111 LEU A CA 1
ATOM 850 C C . LEU A 1 111 ? -9.473 -2.696 -12.303 1.00 94.88 111 LEU A C 1
ATOM 852 O O . LEU A 1 111 ? -10.492 -2.564 -12.981 1.00 94.88 111 LEU A O 1
ATOM 856 N N . GLY A 1 112 ? -8.254 -2.671 -12.823 1.00 94.56 112 GLY A N 1
ATOM 857 C CA . GLY A 1 112 ? -7.989 -2.486 -14.240 1.00 94.56 112 GLY A CA 1
ATOM 858 C C . GLY A 1 112 ? -6.810 -3.317 -14.717 1.00 94.56 112 GLY A C 1
ATOM 859 O O . GLY A 1 112 ? -6.311 -4.213 -14.023 1.00 94.56 112 GLY A O 1
ATOM 860 N N . ARG A 1 113 ? -6.376 -3.012 -15.939 1.00 93.81 113 ARG A N 1
ATOM 861 C CA . ARG A 1 113 ? -5.118 -3.503 -16.485 1.00 93.81 113 ARG A CA 1
ATOM 862 C C . ARG A 1 113 ? -4.353 -2.382 -17.167 1.00 93.81 113 ARG A C 1
ATOM 864 O O . ARG A 1 113 ? -4.948 -1.542 -17.833 1.00 93.81 113 ARG A O 1
ATOM 871 N N . ASP A 1 114 ? -3.045 -2.412 -16.991 1.00 90.50 114 ASP A N 1
ATOM 872 C CA . ASP A 1 114 ? -2.084 -1.550 -17.674 1.00 90.50 114 ASP A CA 1
ATOM 873 C C . ASP A 1 114 ? -1.918 -1.981 -19.152 1.00 90.50 114 ASP A C 1
ATOM 875 O O . ASP A 1 114 ? -2.226 -3.140 -19.464 1.00 90.50 114 ASP A O 1
ATOM 879 N N . PRO A 1 115 ? -1.400 -1.143 -20.078 1.00 88.31 115 PRO A N 1
ATOM 880 C CA . PRO A 1 115 ? -1.098 -1.565 -21.448 1.00 88.31 115 PRO A CA 1
ATOM 881 C C . PRO A 1 115 ? -0.148 -2.767 -21.538 1.00 88.31 115 PRO A C 1
ATOM 883 O O . PRO A 1 115 ? -0.190 -3.508 -22.518 1.00 88.31 115 PRO A O 1
ATOM 886 N N . GLN A 1 116 ? 0.667 -3.016 -20.508 1.00 88.75 116 GLN A N 1
ATOM 887 C CA . GLN A 1 116 ? 1.509 -4.215 -20.407 1.00 88.75 116 GLN A CA 1
ATOM 888 C C . GLN A 1 116 ? 0.747 -5.462 -19.913 1.00 88.75 116 GLN A C 1
ATOM 890 O O . GLN A 1 116 ? 1.342 -6.516 -19.695 1.00 88.75 116 GLN A O 1
ATOM 895 N N . GLY A 1 117 ? -0.567 -5.363 -19.702 1.00 91.50 117 GLY A N 1
ATOM 896 C CA . GLY A 1 117 ? -1.437 -6.453 -19.259 1.00 91.50 117 GLY A CA 1
ATOM 897 C C . GLY A 1 117 ? -1.379 -6.759 -17.759 1.00 91.50 117 GLY A C 1
ATOM 898 O O . GLY A 1 117 ? -2.027 -7.715 -17.320 1.00 91.50 117 GLY A O 1
ATOM 899 N N . ARG A 1 118 ? -0.635 -5.965 -16.977 1.00 94.25 118 ARG A N 1
ATOM 900 C CA . ARG A 1 118 ? -0.517 -6.086 -15.514 1.00 94.25 118 ARG A CA 1
ATOM 901 C C . ARG A 1 118 ? -1.780 -5.596 -14.820 1.00 94.25 118 ARG A C 1
ATOM 903 O O . ARG A 1 118 ? -2.433 -4.686 -15.316 1.00 94.25 118 ARG A O 1
ATOM 910 N N . TYR A 1 119 ? -2.114 -6.180 -13.673 1.00 96.56 119 TYR A N 1
ATOM 911 C CA . TYR A 1 119 ? -3.272 -5.748 -12.890 1.00 96.56 119 TYR A CA 1
ATOM 912 C C . TYR A 1 119 ? -3.028 -4.388 -12.234 1.00 96.56 119 TYR A C 1
ATOM 914 O O . TYR A 1 119 ? -1.946 -4.145 -11.699 1.00 96.56 119 TYR A O 1
ATOM 922 N N . THR A 1 120 ? -4.048 -3.530 -12.265 1.00 96.56 120 THR A N 1
ATOM 923 C CA . THR A 1 120 ? -4.035 -2.195 -11.655 1.00 96.56 120 THR A CA 1
ATOM 924 C C . THR A 1 120 ? -5.167 -2.039 -10.627 1.00 96.56 120 THR A C 1
ATOM 926 O O . THR A 1 120 ? -6.213 -2.680 -10.753 1.00 96.56 120 THR A O 1
ATOM 929 N N . ILE A 1 121 ? -4.948 -1.228 -9.587 1.00 96.31 121 ILE A N 1
ATOM 930 C CA . ILE A 1 121 ? -5.912 -0.901 -8.525 1.00 96.31 121 ILE A CA 1
ATOM 931 C C . ILE A 1 121 ? -5.742 0.576 -8.194 1.00 96.31 121 ILE A C 1
ATOM 933 O O . ILE A 1 121 ? -4.622 1.069 -8.032 1.00 96.31 121 ILE A O 1
ATOM 937 N N . ALA A 1 122 ? -6.854 1.293 -8.106 1.00 94.50 122 ALA A N 1
ATOM 938 C CA . ALA A 1 122 ? -6.839 2.690 -7.698 1.00 94.50 122 ALA A CA 1
ATOM 939 C C . ALA A 1 122 ? -6.820 2.799 -6.167 1.00 94.50 122 ALA A C 1
ATOM 941 O O . ALA A 1 122 ? -7.699 2.259 -5.499 1.00 94.50 122 ALA A O 1
ATOM 942 N N . TYR A 1 123 ? -5.861 3.545 -5.617 1.00 92.00 123 TYR A N 1
ATOM 943 C CA . TYR A 1 123 ? -5.698 3.768 -4.181 1.00 92.00 123 TYR A CA 1
ATOM 944 C C . TYR A 1 123 ? -5.436 5.251 -3.870 1.00 92.00 123 TYR A C 1
ATOM 946 O O . TYR A 1 123 ? -4.370 5.785 -4.167 1.00 92.00 123 TYR A O 1
ATOM 954 N N . LEU A 1 124 ? -6.411 5.925 -3.245 1.00 85.88 124 LEU A N 1
ATOM 955 C CA . LEU A 1 124 ? -6.335 7.335 -2.804 1.00 85.88 124 LEU A CA 1
ATOM 956 C C . LEU A 1 124 ? -5.826 8.335 -3.872 1.00 85.88 124 LEU A C 1
ATOM 958 O O . LEU A 1 124 ? -5.277 9.377 -3.524 1.00 85.88 124 LEU A O 1
ATOM 962 N N . GLY A 1 125 ? -6.012 8.028 -5.159 1.00 87.25 125 GLY A N 1
ATOM 963 C CA . GLY A 1 125 ? -5.553 8.847 -6.290 1.00 87.25 125 GLY A CA 1
ATOM 964 C C . GLY A 1 125 ? -4.278 8.349 -6.980 1.00 87.25 125 GLY A C 1
ATOM 965 O O . GLY A 1 125 ? -3.991 8.793 -8.083 1.00 87.25 125 GLY A O 1
ATOM 966 N N . THR A 1 126 ? -3.559 7.394 -6.390 1.00 92.00 126 THR A N 1
ATOM 967 C CA . THR A 1 126 ? -2.433 6.691 -7.023 1.00 92.00 126 THR A CA 1
ATOM 968 C C . THR A 1 126 ? -2.916 5.363 -7.604 1.00 92.00 126 THR A C 1
ATOM 970 O O . THR A 1 126 ? -3.663 4.632 -6.954 1.00 92.00 126 THR A O 1
ATOM 973 N N . THR A 1 127 ? -2.463 5.002 -8.799 1.00 94.88 127 THR A N 1
ATOM 974 C CA . THR A 1 127 ? -2.677 3.670 -9.373 1.00 94.88 127 THR A CA 1
ATOM 975 C C . THR A 1 127 ? -1.522 2.764 -8.975 1.00 94.88 127 THR A C 1
ATOM 977 O O . THR A 1 127 ? -0.369 3.017 -9.319 1.00 94.88 127 THR A O 1
ATOM 980 N N . LEU A 1 128 ? -1.809 1.695 -8.239 1.00 95.38 128 LEU A N 1
ATOM 981 C CA . LEU A 1 128 ? -0.801 0.677 -7.971 1.00 95.38 128 LEU A CA 1
ATOM 982 C C . LEU A 1 128 ? -0.793 -0.316 -9.143 1.00 95.38 128 LEU A C 1
ATOM 984 O O . LEU A 1 128 ? -1.859 -0.679 -9.651 1.00 95.38 128 LEU A O 1
ATOM 988 N N . ILE A 1 129 ? 0.388 -0.780 -9.552 1.00 96.06 129 ILE A N 1
ATOM 989 C CA . ILE A 1 129 ? 0.569 -1.775 -10.619 1.00 96.06 129 ILE A CA 1
ATOM 990 C C . ILE A 1 129 ? 1.194 -3.040 -10.029 1.00 96.06 129 ILE A C 1
ATOM 992 O O . ILE A 1 129 ? 2.264 -2.993 -9.422 1.00 96.06 129 ILE A O 1
ATOM 996 N N . LEU A 1 130 ? 0.550 -4.189 -10.234 1.00 96.81 130 LEU A N 1
ATOM 997 C CA . LEU A 1 130 ? 1.046 -5.470 -9.741 1.00 96.81 130 LEU A CA 1
ATOM 998 C C . LEU A 1 130 ? 2.240 -5.971 -10.572 1.00 96.81 130 LEU A C 1
ATOM 1000 O O . LEU A 1 130 ? 2.115 -6.250 -11.768 1.00 96.81 130 LEU A O 1
ATOM 1004 N N . ARG A 1 131 ? 3.378 -6.170 -9.901 1.00 95.25 131 ARG A N 1
ATOM 1005 C CA . ARG A 1 131 ? 4.583 -6.841 -10.408 1.00 95.25 131 ARG A CA 1
ATOM 1006 C C . ARG A 1 131 ? 4.680 -8.241 -9.809 1.00 95.25 131 ARG A C 1
ATOM 1008 O O . ARG A 1 131 ? 5.357 -8.453 -8.804 1.00 95.25 131 ARG A O 1
ATOM 1015 N N . SER A 1 132 ? 3.977 -9.200 -10.407 1.00 92.31 132 SER A N 1
ATOM 1016 C CA . SER A 1 132 ? 3.933 -10.586 -9.915 1.00 92.31 132 SER A CA 1
ATOM 1017 C C . SER A 1 132 ? 5.278 -11.313 -9.990 1.00 92.31 132 SER A C 1
ATOM 1019 O O . SER A 1 132 ? 5.457 -12.338 -9.346 1.00 92.31 132 SER A O 1
ATOM 1021 N N . GLU A 1 133 ? 6.208 -10.818 -10.805 1.00 94.31 133 GLU A N 1
ATOM 1022 C CA . GLU A 1 133 ? 7.558 -11.364 -10.948 1.00 94.31 133 GLU A CA 1
ATOM 1023 C C . GLU A 1 133 ? 8.522 -10.926 -9.835 1.00 94.31 133 GLU A C 1
ATOM 1025 O O . GLU A 1 133 ? 9.602 -11.497 -9.698 1.00 94.31 133 GLU A O 1
ATOM 1030 N N . MET A 1 134 ? 8.158 -9.896 -9.068 1.00 95.56 134 MET A N 1
ATOM 1031 C CA . MET A 1 134 ? 8.989 -9.357 -7.996 1.00 95.56 134 MET A CA 1
ATOM 1032 C C . MET A 1 134 ? 8.657 -10.022 -6.658 1.00 95.56 134 MET A C 1
ATOM 1034 O O . MET A 1 134 ? 7.658 -10.724 -6.512 1.00 95.56 134 MET A O 1
ATOM 1038 N N . ILE A 1 135 ? 9.512 -9.794 -5.659 1.00 95.31 135 ILE A N 1
ATOM 1039 C CA . ILE A 1 135 ? 9.268 -10.281 -4.298 1.00 95.31 135 ILE A CA 1
ATOM 1040 C C . ILE A 1 135 ? 7.967 -9.708 -3.722 1.00 95.31 135 ILE A C 1
ATOM 1042 O O . ILE A 1 135 ? 7.525 -8.622 -4.092 1.00 95.31 135 ILE A O 1
ATOM 1046 N N . ASP A 1 136 ? 7.389 -10.416 -2.758 1.00 93.06 136 ASP A N 1
ATOM 1047 C CA . ASP A 1 136 ? 6.084 -10.091 -2.179 1.00 93.06 136 ASP A CA 1
ATOM 1048 C C . ASP A 1 136 ? 6.003 -8.668 -1.592 1.00 93.06 136 ASP A C 1
ATOM 1050 O O . ASP A 1 136 ? 5.050 -7.926 -1.826 1.00 93.06 136 ASP A O 1
ATOM 1054 N N . SER A 1 137 ? 7.066 -8.254 -0.903 1.00 91.88 137 SER A N 1
ATOM 1055 C CA . SER A 1 137 ? 7.206 -6.938 -0.275 1.00 91.88 137 SER A CA 1
ATOM 1056 C C . SER A 1 137 ? 7.787 -5.862 -1.200 1.00 91.88 137 SER A C 1
ATOM 1058 O O . SER A 1 137 ? 8.137 -4.777 -0.726 1.00 91.88 137 SER A O 1
ATOM 1060 N N . TYR A 1 138 ? 7.915 -6.142 -2.500 1.00 94.25 138 TYR A N 1
ATOM 1061 C CA . TYR A 1 138 ? 8.505 -5.217 -3.462 1.00 94.25 138 TYR A CA 1
ATOM 1062 C C . TYR A 1 138 ? 7.695 -3.925 -3.577 1.00 94.25 138 TYR A C 1
ATOM 1064 O O . TYR A 1 138 ? 6.466 -3.946 -3.637 1.00 94.25 138 TYR A O 1
ATOM 1072 N N . MET A 1 139 ? 8.402 -2.802 -3.666 1.00 93.12 139 MET A N 1
ATOM 1073 C CA . MET A 1 139 ? 7.822 -1.494 -3.936 1.00 93.12 139 MET A CA 1
ATOM 1074 C C . MET A 1 139 ? 8.817 -0.679 -4.757 1.00 93.12 139 MET A C 1
ATOM 1076 O O . MET A 1 139 ? 9.994 -0.594 -4.396 1.00 93.12 139 MET A O 1
ATOM 1080 N N . SER A 1 140 ? 8.371 -0.105 -5.870 1.00 92.94 140 SER A N 1
ATOM 1081 C CA . SER A 1 140 ? 9.212 0.782 -6.670 1.00 92.94 140 SER A CA 1
ATOM 1082 C C . SER A 1 140 ? 9.279 2.188 -6.085 1.00 92.94 140 SER A C 1
ATOM 1084 O O . SER A 1 140 ? 8.505 2.578 -5.209 1.00 92.94 140 SER A O 1
ATOM 1086 N N . VAL A 1 141 ? 10.188 2.990 -6.640 1.00 91.12 141 VAL A N 1
ATOM 1087 C CA . VAL A 1 141 ? 10.106 4.446 -6.506 1.00 91.12 141 VAL A CA 1
ATOM 1088 C C . VAL A 1 141 ? 8.813 4.907 -7.191 1.00 91.12 141 VAL A C 1
ATOM 1090 O O . VAL A 1 141 ? 8.543 4.427 -8.295 1.00 91.12 141 VAL A O 1
ATOM 1093 N N . PRO A 1 142 ? 8.007 5.782 -6.570 1.00 92.19 142 PRO A N 1
ATOM 1094 C CA . PRO A 1 142 ? 6.825 6.340 -7.215 1.00 92.19 142 PRO A CA 1
ATOM 1095 C C . PRO A 1 142 ? 7.184 7.203 -8.415 1.00 92.19 142 PRO A C 1
ATOM 1097 O O . PRO A 1 142 ? 8.225 7.865 -8.416 1.00 92.19 142 PRO A O 1
ATOM 1100 N N . TYR A 1 143 ? 6.315 7.208 -9.417 1.00 90.94 143 TYR A N 1
ATOM 1101 C CA . TYR A 1 143 ? 6.537 7.938 -10.657 1.00 90.94 143 TYR A CA 1
ATOM 1102 C C . TYR A 1 143 ? 5.221 8.441 -11.254 1.00 90.94 143 TYR A C 1
ATOM 1104 O O . TYR A 1 143 ? 4.137 7.953 -10.932 1.00 90.94 143 TYR A O 1
ATOM 1112 N N . ASP A 1 144 ? 5.343 9.426 -12.137 1.00 88.69 144 ASP A N 1
ATOM 1113 C CA . ASP A 1 144 ? 4.241 9.980 -12.917 1.00 88.69 144 ASP A CA 1
ATOM 1114 C C . ASP A 1 144 ? 4.352 9.510 -14.382 1.00 88.69 144 ASP A C 1
ATOM 1116 O O . ASP A 1 144 ? 5.434 9.083 -14.807 1.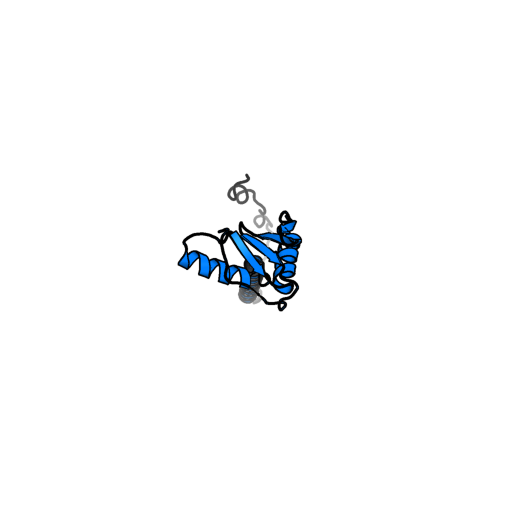00 88.69 144 ASP A O 1
ATOM 1120 N N . GLU A 1 145 ? 3.252 9.540 -15.153 1.00 77.75 145 GLU A N 1
ATOM 1121 C CA . GLU A 1 145 ? 3.331 9.291 -16.605 1.00 77.75 145 GLU A CA 1
ATOM 1122 C C . GLU A 1 145 ? 4.312 10.293 -17.219 1.00 77.75 145 GLU A C 1
ATOM 1124 O O . GLU A 1 145 ? 4.282 11.482 -16.891 1.00 77.75 145 GLU A O 1
ATOM 1129 N N . ARG A 1 146 ? 5.213 9.793 -18.065 1.00 57.97 146 ARG A N 1
ATOM 1130 C CA . ARG A 1 146 ? 6.138 10.628 -18.833 1.00 57.97 146 ARG A CA 1
ATOM 1131 C C . ARG A 1 146 ? 5.463 11.229 -20.051 1.00 57.97 146 ARG A C 1
ATOM 1133 O O . ARG A 1 146 ? 4.711 10.484 -20.714 1.00 57.97 146 ARG A O 1
#

Foldseek 3Di:
DDDPVVVPPDDDDDDDPDDDDDDDDDDDDDDDDDDDPPVVVVVVVVVVVVVVVVVVVVVVVPDQPLCPVVVVLQVVVCVVPVDGFQEKEAEQSSVVSVVVVCVVVVPDWDWDADPVRFIWTDDPNHIYTYDHVDDRGDIDRGHHDD

pLDDT: mean 77.43, std 20.01, range [30.69, 96.81]

Sequence (146 aa):
MLKRRDLLSGGILGGLVGGLAGDSAEGGEAGAAQRPQQQQTEDLSQVVTAIDSLRQEIARGSSFSEIAAVREIQKAYLRANQHLPNFIDVGAGHWFSVYDWHVRWQQPLTLGRDPQGRYTIAYLGTTLILRSEMIDSYMSVPYDER

Secondary structure (DSSP, 8-state):
---TTTTSS------SS------------------SHHHHHHHHHHHHHHHHHHHHHHHHHH--STTHHHHHHHHHHHHHHSS--SEEEE-HHHHHHHHHHHHHTT----EEE-TTS-EEEEETTEEEEE-TTS-TT-BPPPB---